Protein AF-A0A7S0TEU1-F1 (afdb_monomer_lite)

Radius of gyration: 22.59 Å; chains: 1; bounding box: 66×44×56 Å

Sequence (177 aa):
TRQSILALKWKLFMFIFNKSSPLDQCPTCQCVRVSFKRSEDCHLIQQPIKKRRKLYERSGVKLVNINDATQTMSIDKAITMPVNDVEKHLKALWRTEAFIMKRLFAVHPFQNGETIIQKTGSNDDDDQHMSSAYASHNDWRQFFIRIIAVPPNRYRPPNFLANRVTECAQNKSYKNI

Structure (mmCIF, N/CA/C/O backbone):
data_AF-A0A7S0TEU1-F1
#
_entry.id   AF-A0A7S0TEU1-F1
#
loop_
_atom_site.group_PDB
_atom_site.id
_atom_site.type_symbol
_atom_site.label_atom_id
_atom_site.label_alt_id
_atom_site.label_comp_id
_atom_site.label_asym_id
_atom_site.label_entity_id
_atom_site.label_seq_id
_atom_site.pdbx_PDB_ins_code
_atom_site.Cartn_x
_atom_site.Cartn_y
_atom_site.Cartn_z
_atom_site.occupancy
_atom_site.B_iso_or_equiv
_atom_site.auth_seq_id
_atom_site.auth_comp_id
_atom_site.auth_asym_id
_atom_site.auth_atom_id
_atom_site.pdbx_PDB_model_num
ATOM 1 N N . THR A 1 1 ? -11.806 30.478 -16.976 1.00 56.00 1 THR A N 1
ATOM 2 C CA . THR A 1 1 ? -10.560 30.008 -17.634 1.00 56.00 1 THR A CA 1
ATOM 3 C C . THR A 1 1 ? -10.084 28.724 -16.967 1.00 56.00 1 THR A C 1
ATOM 5 O O . THR A 1 1 ? -10.173 28.628 -15.754 1.00 56.00 1 THR A O 1
ATOM 8 N N . ARG A 1 2 ? -9.599 27.714 -17.710 1.00 56.12 2 ARG A N 1
ATOM 9 C CA . ARG A 1 2 ? -9.168 26.394 -17.168 1.00 56.12 2 ARG A CA 1
ATOM 10 C C . ARG A 1 2 ? -8.223 26.471 -15.948 1.00 56.12 2 ARG A C 1
ATOM 12 O O . ARG A 1 2 ? -8.267 25.592 -15.092 1.00 56.12 2 ARG A O 1
ATOM 19 N N . GLN A 1 3 ? -7.433 27.541 -15.835 1.00 60.44 3 GLN A N 1
ATOM 20 C CA . GLN A 1 3 ? -6.566 27.823 -14.684 1.00 60.44 3 GLN A CA 1
ATOM 21 C C . GLN A 1 3 ? -7.327 27.996 -13.353 1.00 60.44 3 GLN A C 1
ATOM 23 O O . GLN A 1 3 ? -6.833 27.548 -12.321 1.00 60.44 3 GLN A O 1
ATOM 28 N N . SER A 1 4 ? -8.544 28.559 -13.349 1.00 70.88 4 SER A N 1
ATOM 29 C CA . SER A 1 4 ? -9.328 28.729 -12.113 1.00 70.88 4 SER A CA 1
ATOM 30 C C . SER A 1 4 ? -9.856 27.399 -11.562 1.00 70.88 4 SER A C 1
ATOM 32 O O . SER A 1 4 ? -9.917 27.214 -10.348 1.00 70.88 4 SER A O 1
ATOM 34 N N . ILE A 1 5 ? -10.162 26.438 -12.442 1.00 70.44 5 ILE A N 1
ATOM 35 C CA . ILE A 1 5 ? -10.638 25.096 -12.070 1.00 70.44 5 ILE A CA 1
ATOM 36 C C . ILE A 1 5 ? -9.504 24.266 -11.459 1.00 70.44 5 ILE A C 1
ATOM 38 O O . ILE A 1 5 ? -9.710 23.608 -10.441 1.00 70.44 5 ILE A O 1
ATOM 42 N N . LEU A 1 6 ? -8.301 24.310 -12.040 1.00 70.88 6 LEU A N 1
ATOM 43 C CA . LEU A 1 6 ? -7.131 23.615 -11.491 1.00 70.88 6 LEU A CA 1
ATOM 44 C C . LEU A 1 6 ? -6.732 24.178 -10.123 1.00 70.88 6 LEU A C 1
ATOM 46 O O . LEU A 1 6 ? -6.494 23.410 -9.194 1.00 70.88 6 LEU A O 1
ATOM 50 N N . ALA A 1 7 ? -6.743 25.505 -9.967 1.00 77.38 7 ALA A N 1
ATOM 51 C CA . ALA A 1 7 ? -6.478 26.146 -8.683 1.00 77.38 7 ALA A CA 1
ATOM 52 C C . ALA A 1 7 ? -7.515 25.758 -7.611 1.00 77.38 7 ALA A C 1
ATOM 54 O O . ALA A 1 7 ? -7.148 25.519 -6.461 1.00 77.38 7 ALA A O 1
ATOM 55 N N . LEU A 1 8 ? -8.800 25.650 -7.973 1.00 75.31 8 LEU A N 1
ATOM 56 C CA . LEU A 1 8 ? -9.853 25.187 -7.063 1.00 75.31 8 LEU A CA 1
ATOM 57 C C . LEU A 1 8 ? -9.668 23.711 -6.677 1.00 75.31 8 LEU A C 1
ATOM 59 O O . LEU A 1 8 ? -9.743 23.379 -5.496 1.00 75.31 8 LEU A O 1
ATOM 63 N N . LYS A 1 9 ? -9.374 22.837 -7.652 1.00 72.81 9 LYS A N 1
ATOM 64 C CA . LYS A 1 9 ? -9.071 21.417 -7.407 1.00 72.81 9 LYS A CA 1
ATOM 65 C C . LYS A 1 9 ? -7.881 21.256 -6.466 1.00 72.81 9 LYS A C 1
ATOM 67 O O . LYS A 1 9 ? -7.961 20.481 -5.521 1.00 72.81 9 LYS A O 1
ATOM 72 N N . TRP A 1 10 ? -6.816 22.027 -6.679 1.00 79.00 10 TRP A N 1
ATOM 73 C CA . TRP A 1 10 ? -5.642 22.018 -5.811 1.00 79.00 10 TRP A CA 1
ATOM 74 C C . TRP A 1 10 ? -5.961 22.508 -4.397 1.00 79.00 10 TRP A C 1
ATOM 76 O O . TRP A 1 10 ? -5.550 21.889 -3.422 1.00 79.00 10 TRP A O 1
ATOM 86 N N . LYS A 1 11 ? -6.751 23.580 -4.253 1.00 81.38 11 LYS A N 1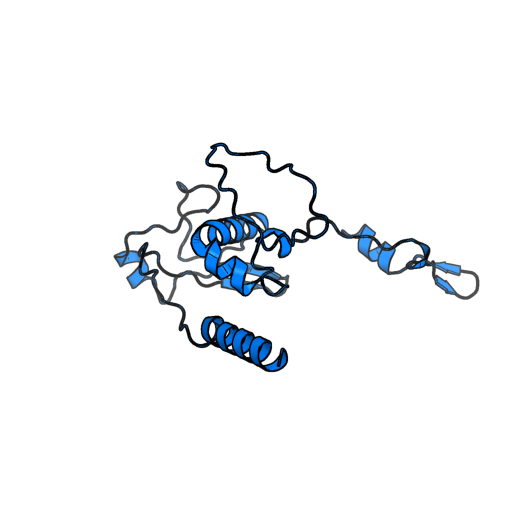
ATOM 87 C CA . LYS A 1 11 ? -7.203 24.057 -2.937 1.00 81.38 11 LYS A CA 1
ATOM 88 C C . LYS A 1 11 ? -8.057 23.019 -2.211 1.00 81.38 11 LYS A C 1
ATOM 90 O O . LYS A 1 11 ? -7.871 22.838 -1.013 1.00 81.38 11 LYS A O 1
ATOM 95 N N . LEU A 1 12 ? -8.956 22.330 -2.917 1.00 74.50 12 LEU A N 1
ATOM 96 C CA . LEU A 1 12 ? -9.766 21.249 -2.352 1.00 74.50 12 LEU A CA 1
ATOM 97 C C . LEU A 1 12 ? -8.899 20.049 -1.953 1.00 74.50 12 LEU A C 1
ATOM 99 O O . LEU A 1 12 ? -9.067 19.517 -0.863 1.00 74.50 12 LEU A O 1
ATOM 103 N N . PHE A 1 13 ? -7.937 19.669 -2.794 1.00 77.62 13 PHE A N 1
ATOM 104 C CA . PHE A 1 13 ? -6.954 18.635 -2.481 1.00 77.62 13 PHE A CA 1
ATOM 105 C C . PHE A 1 13 ? -6.177 18.995 -1.209 1.00 77.62 13 PHE A C 1
ATOM 107 O O . PHE A 1 13 ? -6.185 18.244 -0.242 1.00 77.62 13 PHE A O 1
ATOM 114 N N . MET A 1 14 ? -5.597 20.194 -1.147 1.00 81.56 14 MET A N 1
ATOM 115 C CA . MET A 1 14 ? -4.871 20.671 0.031 1.00 81.56 14 MET A CA 1
ATOM 116 C C . MET A 1 14 ? -5.777 20.799 1.260 1.00 81.56 14 MET A C 1
ATOM 118 O O . MET A 1 14 ? -5.326 20.564 2.374 1.00 81.56 14 MET A O 1
ATOM 122 N N . PHE A 1 15 ? -7.055 21.142 1.095 1.00 78.38 15 PHE A N 1
ATOM 123 C CA . PHE A 1 15 ? -8.023 21.136 2.190 1.00 78.38 15 PHE A CA 1
ATOM 124 C C . PHE A 1 15 ? -8.219 19.719 2.746 1.00 78.38 15 PHE A C 1
ATOM 126 O O . PHE A 1 15 ? -8.093 19.517 3.952 1.00 78.38 15 PHE A O 1
ATOM 133 N N . ILE A 1 16 ? -8.459 18.739 1.872 1.00 76.31 16 ILE A N 1
ATOM 134 C CA . ILE A 1 16 ? -8.657 17.336 2.251 1.00 76.31 16 ILE A CA 1
ATOM 135 C C . ILE A 1 16 ? -7.392 16.752 2.890 1.00 76.31 16 ILE A C 1
ATOM 137 O O . ILE A 1 16 ? -7.494 16.060 3.890 1.00 76.31 16 ILE A O 1
ATOM 141 N N . PHE A 1 17 ? -6.202 17.047 2.363 1.00 74.81 17 PHE A N 1
ATOM 142 C CA . PHE A 1 17 ? -4.961 16.432 2.843 1.00 74.81 17 PHE A CA 1
ATOM 143 C C . PHE A 1 17 ? -4.274 17.191 3.991 1.00 74.81 17 PHE A C 1
ATOM 145 O O . PHE A 1 17 ? -3.633 16.550 4.821 1.00 74.81 17 PHE A O 1
ATOM 152 N N . ASN A 1 18 ? -4.422 18.520 4.092 1.00 71.00 18 ASN A N 1
ATOM 153 C CA . ASN A 1 18 ? -3.730 19.320 5.117 1.00 71.00 18 ASN A CA 1
ATOM 154 C C . ASN A 1 18 ? -4.636 19.853 6.230 1.00 71.00 18 ASN A C 1
ATOM 156 O O . ASN A 1 18 ? -4.127 20.133 7.313 1.00 71.00 18 ASN A O 1
ATOM 160 N N . LYS A 1 19 ? -5.941 20.062 5.991 1.00 56.38 19 LYS A N 1
ATOM 161 C CA . LYS A 1 19 ? -6.833 20.659 7.007 1.00 56.38 19 LYS A CA 1
ATOM 162 C C . LYS A 1 19 ? -7.640 19.648 7.805 1.00 56.38 19 LYS A C 1
ATOM 164 O O . LYS A 1 19 ? -8.074 19.987 8.904 1.00 56.38 19 LYS A O 1
ATOM 169 N N . SER A 1 20 ? -7.827 18.421 7.324 1.00 57.78 20 SER A N 1
ATOM 170 C CA . SER A 1 20 ? -8.371 17.380 8.190 1.00 57.78 20 SER A CA 1
ATOM 171 C C . SER A 1 20 ? -7.263 16.917 9.128 1.00 57.78 20 SER A C 1
ATOM 173 O O . SER A 1 20 ? -6.445 16.081 8.747 1.00 57.78 20 SER A O 1
ATOM 175 N N . SER A 1 21 ? -7.220 17.452 10.352 1.00 62.88 21 SER A N 1
ATOM 176 C CA . SER A 1 21 ? -6.547 16.756 11.449 1.00 62.88 21 SER A CA 1
ATOM 177 C C . SER A 1 21 ? -7.129 15.347 11.479 1.00 62.88 21 SER A C 1
ATOM 179 O O . SER A 1 21 ? -8.332 15.193 11.704 1.00 62.88 21 SER A O 1
ATOM 181 N N . PRO A 1 22 ? -6.335 14.324 11.150 1.00 72.69 22 PRO A N 1
ATOM 182 C CA . PRO A 1 22 ? -6.909 13.022 10.904 1.00 72.69 22 PRO A CA 1
ATOM 183 C C . PRO A 1 22 ? -7.414 12.452 12.226 1.00 72.69 22 PRO A C 1
ATOM 185 O O . PRO A 1 22 ? -6.628 12.297 13.164 1.00 72.69 22 PRO A O 1
ATOM 188 N N . LEU A 1 23 ? -8.722 12.181 12.281 1.00 83.50 23 LEU A N 1
ATOM 189 C CA . LEU A 1 23 ? -9.429 11.772 13.492 1.00 83.50 23 LEU A CA 1
ATOM 190 C C . LEU A 1 23 ? -8.751 10.555 14.129 1.00 83.50 23 LEU A C 1
ATOM 192 O O . LEU A 1 23 ? -8.319 9.630 13.439 1.00 83.50 23 LEU A O 1
ATOM 196 N N . ASP A 1 24 ? -8.668 10.549 15.458 1.00 89.00 24 ASP A N 1
ATOM 197 C CA . ASP A 1 24 ? -8.110 9.414 16.196 1.00 89.00 24 ASP A CA 1
ATOM 198 C C . ASP A 1 24 ? -9.056 8.203 16.201 1.00 89.00 24 ASP A C 1
ATOM 200 O O . ASP A 1 24 ? -8.609 7.083 16.453 1.00 89.00 24 ASP A O 1
ATOM 204 N N . GLN A 1 25 ? -10.331 8.414 15.867 1.00 90.25 25 GLN A N 1
ATOM 205 C CA . GLN A 1 25 ? -11.365 7.393 15.756 1.00 90.25 25 GLN A CA 1
ATOM 206 C C . GLN A 1 25 ? -12.266 7.671 14.552 1.00 90.25 25 GLN A C 1
ATOM 208 O O . GLN A 1 25 ? -12.601 8.823 14.273 1.00 90.25 25 GLN A O 1
ATOM 213 N N . CYS A 1 26 ? -12.680 6.620 13.848 1.00 87.50 26 CYS A N 1
ATOM 214 C CA . CYS A 1 26 ? -13.694 6.739 12.808 1.00 87.50 26 CYS A CA 1
ATOM 215 C C . CYS A 1 26 ? -15.068 7.024 13.444 1.00 87.50 26 CYS A C 1
ATOM 217 O O . CYS A 1 26 ? -15.497 6.245 14.295 1.00 87.50 26 CYS A O 1
ATOM 219 N N . PRO A 1 27 ? -15.796 8.076 13.025 1.00 86.88 27 PRO A N 1
ATOM 220 C CA . PRO A 1 27 ? -17.110 8.391 13.588 1.00 86.88 27 PRO A CA 1
ATOM 221 C C . PRO A 1 27 ? -18.167 7.329 13.252 1.00 86.88 27 PRO A C 1
ATOM 223 O O . PRO A 1 27 ? -19.116 7.150 14.008 1.00 86.88 27 PRO A O 1
ATOM 226 N N . THR A 1 28 ? -17.994 6.607 12.142 1.00 87.94 28 THR A N 1
ATOM 227 C CA . THR A 1 28 ? -18.965 5.618 11.658 1.00 87.94 28 THR A CA 1
ATOM 228 C C . THR A 1 28 ? -18.768 4.253 12.308 1.00 87.94 28 THR A C 1
ATOM 230 O O . THR A 1 28 ? -19.704 3.709 12.879 1.00 87.94 28 THR A O 1
ATOM 233 N N . CYS A 1 29 ? -17.558 3.689 12.241 1.00 86.56 29 CYS A N 1
ATOM 234 C CA . CYS A 1 29 ? -17.291 2.333 12.735 1.00 86.56 29 CYS A CA 1
ATOM 235 C C . CYS A 1 29 ? -16.593 2.287 14.096 1.00 86.56 29 CYS A C 1
ATOM 237 O O . CYS A 1 29 ? -16.291 1.202 14.579 1.00 86.56 29 CYS A O 1
ATOM 239 N N . GLN A 1 30 ? -16.290 3.439 14.702 1.00 89.94 30 GLN A N 1
ATOM 240 C CA . GLN A 1 30 ? -15.597 3.542 15.991 1.00 89.94 30 GLN A CA 1
ATOM 241 C C . GLN A 1 30 ? -14.182 2.926 16.012 1.00 89.94 30 GLN A C 1
ATOM 243 O O . GLN A 1 30 ? -13.530 2.936 17.057 1.00 89.94 30 GLN A O 1
ATOM 248 N N . CYS A 1 31 ? -13.653 2.455 14.875 1.00 89.06 31 CYS A N 1
ATOM 249 C CA . CYS A 1 31 ? -12.285 1.958 14.773 1.00 89.06 31 CYS A CA 1
ATOM 250 C C . CYS A 1 31 ? -11.279 3.055 15.120 1.00 89.06 31 CYS A C 1
ATOM 252 O O . CYS A 1 31 ? -11.347 4.174 14.599 1.00 89.06 31 CYS A O 1
ATOM 254 N N . VAL A 1 32 ? -10.301 2.710 15.953 1.00 92.75 32 VAL A N 1
ATOM 255 C CA . VAL A 1 32 ? -9.201 3.613 16.289 1.00 92.75 32 VAL A CA 1
ATOM 256 C C . VAL A 1 32 ? -8.190 3.668 15.161 1.00 92.75 32 VAL A C 1
ATOM 258 O O . VAL A 1 32 ? -7.809 2.658 14.571 1.00 92.75 32 VAL A O 1
ATOM 261 N N . ARG A 1 33 ? -7.728 4.881 14.877 1.00 90.00 33 ARG A N 1
ATOM 262 C CA . ARG A 1 33 ? -6.785 5.136 13.805 1.00 90.00 33 ARG A CA 1
ATOM 263 C C . ARG A 1 33 ? -5.416 4.536 14.096 1.00 90.00 33 ARG A C 1
ATOM 265 O O . ARG A 1 33 ? -4.749 4.869 15.084 1.00 90.00 33 ARG A O 1
ATOM 272 N N . VAL A 1 34 ? -4.945 3.765 13.127 1.00 91.19 34 VAL A N 1
ATOM 273 C CA . VAL A 1 34 ? -3.583 3.246 13.078 1.00 91.19 34 VAL A CA 1
ATOM 274 C C . VAL A 1 34 ? -2.678 4.222 12.319 1.00 91.19 34 VAL A C 1
ATOM 276 O O . VAL A 1 34 ? -3.102 4.882 11.369 1.00 91.19 34 VAL A O 1
ATOM 279 N N . SER A 1 35 ? -1.437 4.364 12.782 1.00 91.81 35 SER A N 1
ATOM 280 C CA . SER A 1 35 ? -0.424 5.196 12.127 1.00 91.81 35 SER A CA 1
ATOM 281 C C . SER A 1 35 ? 0.496 4.325 11.281 1.00 91.81 35 SER A C 1
ATOM 283 O O . SER A 1 35 ? 0.857 3.227 11.698 1.00 91.81 35 SER A O 1
ATOM 285 N N . PHE A 1 36 ? 0.934 4.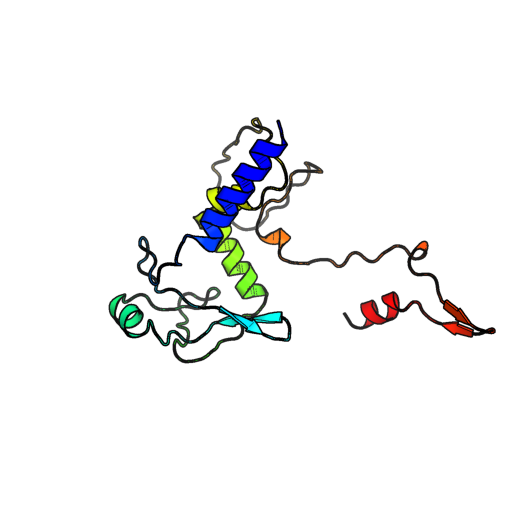843 10.138 1.00 92.44 36 PHE A N 1
ATOM 286 C CA . PHE A 1 36 ? 1.890 4.169 9.266 1.00 92.44 36 PHE A CA 1
ATOM 287 C C . PHE A 1 36 ? 3.139 5.027 9.084 1.00 92.44 36 PHE A C 1
ATOM 289 O O . PHE A 1 36 ? 3.064 6.257 9.088 1.00 92.44 36 PHE A O 1
ATOM 296 N N . LYS A 1 37 ? 4.290 4.378 8.919 1.00 94.31 37 LYS A N 1
ATOM 297 C CA . LYS A 1 37 ? 5.565 5.013 8.581 1.00 94.31 37 LYS A CA 1
ATOM 298 C C . LYS A 1 37 ? 6.171 4.296 7.379 1.00 94.31 37 LYS A C 1
ATOM 300 O O . LYS A 1 37 ? 6.151 3.073 7.323 1.00 94.31 37 LYS A O 1
ATOM 305 N N . ARG A 1 38 ? 6.736 5.052 6.442 1.00 94.25 38 ARG A N 1
ATOM 306 C CA . ARG A 1 38 ? 7.560 4.496 5.366 1.00 94.25 38 ARG A CA 1
ATOM 307 C C . ARG A 1 38 ? 8.967 4.191 5.899 1.00 94.25 38 ARG A C 1
ATOM 309 O O . ARG A 1 38 ? 9.553 5.041 6.572 1.00 94.25 38 ARG A O 1
ATOM 316 N N . SER A 1 39 ? 9.476 2.990 5.637 1.00 93.38 39 SER A N 1
ATOM 317 C CA . SER A 1 39 ? 10.872 2.623 5.902 1.00 93.38 39 SER A CA 1
ATOM 318 C C . SER A 1 39 ? 11.810 3.209 4.843 1.00 93.38 39 SER A C 1
ATOM 320 O O . SER A 1 39 ? 11.361 3.691 3.801 1.00 93.38 39 SER A O 1
ATOM 322 N N . GLU A 1 40 ? 13.116 3.153 5.100 1.00 91.00 40 GLU A N 1
ATOM 323 C CA . GLU A 1 40 ? 14.143 3.562 4.130 1.00 91.00 40 GLU A CA 1
ATOM 324 C C . GLU A 1 40 ? 14.052 2.716 2.848 1.00 91.00 40 GLU A C 1
ATOM 326 O O . GLU A 1 40 ? 13.971 3.268 1.752 1.00 91.00 40 GLU A O 1
ATOM 331 N N . ASP A 1 41 ? 13.855 1.403 2.996 1.00 87.81 41 ASP A N 1
ATOM 332 C CA . ASP A 1 41 ? 13.662 0.449 1.890 1.00 87.81 41 ASP A CA 1
ATOM 333 C C . ASP A 1 41 ? 12.249 0.464 1.274 1.00 87.81 41 ASP A C 1
ATOM 335 O O . ASP A 1 41 ? 11.806 -0.498 0.654 1.00 87.81 41 ASP A O 1
ATOM 339 N N . CYS A 1 42 ? 11.501 1.556 1.444 1.00 86.38 42 CYS A N 1
ATOM 340 C CA . CYS A 1 42 ? 10.170 1.756 0.857 1.00 86.38 42 CYS A CA 1
ATOM 341 C C . CYS A 1 42 ? 9.062 0.794 1.328 1.00 86.38 42 CYS A C 1
ATOM 343 O O . CYS A 1 42 ? 7.982 0.784 0.736 1.00 86.38 42 CYS A O 1
ATOM 345 N N . HIS A 1 43 ? 9.254 0.055 2.422 1.00 90.75 43 HIS A N 1
ATOM 346 C CA . HIS A 1 43 ? 8.182 -0.717 3.046 1.00 90.75 43 HIS A CA 1
ATOM 347 C C . HIS A 1 43 ? 7.242 0.185 3.850 1.00 90.75 43 HIS A C 1
ATOM 349 O O . HIS A 1 43 ? 7.654 1.182 4.453 1.00 90.75 43 HIS A O 1
ATOM 355 N N . LEU A 1 44 ? 5.961 -0.183 3.901 1.00 94.94 44 LEU A N 1
ATOM 356 C CA . LEU A 1 44 ? 4.996 0.457 4.786 1.00 94.94 44 LEU A CA 1
ATOM 357 C C . LEU A 1 44 ? 4.989 -0.277 6.128 1.00 94.94 44 LEU A C 1
ATOM 359 O O . LEU A 1 44 ? 4.774 -1.483 6.183 1.00 94.94 44 LEU A O 1
ATOM 363 N N . ILE A 1 45 ? 5.225 0.445 7.217 1.00 95.19 45 ILE A N 1
ATOM 364 C CA . ILE A 1 45 ? 5.251 -0.105 8.572 1.00 95.19 45 ILE A CA 1
ATOM 365 C C . ILE A 1 45 ? 4.052 0.434 9.336 1.00 95.19 45 ILE A C 1
ATOM 367 O O . ILE A 1 45 ? 3.940 1.638 9.578 1.00 95.19 45 ILE A O 1
ATOM 371 N N . GLN A 1 46 ? 3.187 -0.472 9.770 1.00 94.50 46 GLN A N 1
ATOM 372 C CA . GLN A 1 46 ? 2.152 -0.190 10.744 1.00 94.50 46 GLN A CA 1
ATOM 373 C C . GLN A 1 46 ? 2.790 0.054 12.113 1.00 94.50 46 GLN A C 1
ATOM 375 O O . GLN A 1 46 ? 3.530 -0.783 12.629 1.00 94.50 46 GLN A O 1
ATOM 380 N N . GLN A 1 47 ? 2.512 1.207 12.713 1.00 94.81 47 GLN A N 1
ATOM 381 C CA . GLN A 1 47 ? 3.049 1.573 14.017 1.00 94.81 47 GLN A CA 1
ATOM 382 C C . GLN A 1 47 ? 2.156 1.071 15.161 1.00 94.81 47 GLN A C 1
ATOM 384 O O . GLN A 1 47 ? 0.934 1.008 15.002 1.00 94.81 47 GLN A O 1
ATOM 389 N N . PRO A 1 48 ? 2.736 0.817 16.348 1.00 94.38 48 PRO A N 1
ATOM 390 C CA . PRO A 1 48 ? 1.961 0.504 17.541 1.00 94.38 48 PRO A CA 1
ATOM 391 C C . PRO A 1 48 ? 0.970 1.616 17.912 1.00 94.38 48 PRO A C 1
ATOM 393 O O . PRO A 1 48 ? 1.276 2.810 17.788 1.00 94.38 48 PRO A O 1
ATOM 396 N N . ILE A 1 49 ? -0.180 1.240 18.472 1.00 92.06 49 ILE A N 1
ATOM 397 C CA . ILE A 1 49 ? -1.234 2.152 18.942 1.00 92.06 49 ILE A CA 1
ATOM 398 C C . ILE A 1 49 ? -0.836 2.736 20.313 1.00 92.06 49 ILE A C 1
ATOM 400 O O . ILE A 1 49 ? -1.479 2.501 21.327 1.00 92.06 49 ILE A O 1
ATOM 404 N N . LYS A 1 50 ? 0.261 3.507 20.371 1.00 90.44 50 LYS A N 1
ATOM 405 C CA . LYS A 1 50 ? 0.804 4.063 21.629 1.00 90.44 50 LYS A CA 1
ATOM 406 C C . LYS A 1 50 ? -0.141 5.096 22.254 1.00 90.44 50 LYS A C 1
ATOM 408 O O . LYS A 1 50 ? -0.841 4.825 23.223 1.00 90.44 50 LYS A O 1
ATOM 413 N N . LYS A 1 51 ? -0.199 6.298 21.668 1.00 89.12 51 LYS A N 1
ATOM 414 C CA . LYS A 1 51 ? -0.947 7.446 22.222 1.00 89.12 51 LYS A CA 1
ATOM 415 C C . LYS A 1 51 ? -2.461 7.210 22.288 1.00 89.12 51 LYS A C 1
ATOM 417 O O . LYS A 1 51 ? -3.136 7.823 23.104 1.00 89.12 51 LYS A O 1
ATOM 422 N N . ARG A 1 52 ? -2.983 6.310 21.449 1.00 92.06 52 ARG A N 1
ATOM 423 C CA . ARG A 1 52 ? -4.416 6.006 21.325 1.00 92.06 52 ARG A CA 1
ATOM 424 C C . ARG A 1 52 ? -4.833 4.724 22.050 1.00 92.06 52 ARG A C 1
ATOM 426 O O . ARG A 1 52 ? -5.966 4.292 21.880 1.00 92.06 52 ARG A O 1
ATOM 433 N N . ARG A 1 53 ? -3.960 4.116 22.864 1.00 92.62 53 ARG A N 1
ATOM 434 C CA . ARG A 1 53 ? -4.244 2.838 23.540 1.00 92.62 53 ARG A CA 1
ATOM 435 C C . ARG A 1 53 ? -5.533 2.871 24.363 1.00 92.62 53 ARG A C 1
ATOM 437 O O . ARG A 1 53 ? -6.407 2.039 24.159 1.00 92.62 53 ARG A O 1
ATOM 444 N N . LYS A 1 54 ? -5.693 3.896 25.208 1.00 92.94 54 LYS A N 1
ATOM 445 C CA . LYS A 1 54 ? -6.904 4.082 26.030 1.00 92.94 54 LYS A CA 1
ATOM 446 C C . LYS A 1 54 ? -8.174 4.208 25.185 1.00 92.94 54 LYS A C 1
ATOM 448 O O . LYS A 1 54 ? -9.237 3.765 25.598 1.00 92.94 54 LYS A O 1
ATOM 453 N N . LEU A 1 55 ? -8.073 4.839 24.015 1.00 92.81 55 LEU A N 1
ATOM 454 C CA . LEU A 1 55 ? -9.192 4.988 23.088 1.00 92.81 55 LEU A CA 1
ATOM 455 C C . LEU A 1 55 ? -9.531 3.649 22.419 1.00 92.81 55 LEU A C 1
ATOM 457 O O . LEU A 1 55 ? -10.701 3.306 22.306 1.00 92.81 55 LEU A O 1
ATOM 461 N N . TYR A 1 56 ? -8.514 2.871 22.039 1.00 93.56 56 TYR A N 1
ATOM 462 C CA . TYR A 1 56 ? -8.683 1.538 21.456 1.00 93.56 56 TYR A CA 1
ATOM 463 C C . TYR A 1 56 ? -9.380 0.588 22.430 1.00 93.56 56 TYR A C 1
ATOM 465 O O . TYR A 1 56 ? -10.396 -0.005 22.076 1.00 93.56 56 TYR A O 1
ATOM 473 N N . GLU A 1 57 ? -8.905 0.532 23.676 1.00 92.62 57 GLU A N 1
ATOM 474 C CA . GLU A 1 57 ? -9.497 -0.284 24.743 1.00 92.62 57 GLU A CA 1
ATOM 475 C C . GLU A 1 57 ? -10.969 0.086 25.003 1.00 92.62 57 GLU A C 1
ATOM 477 O O . GLU A 1 57 ? -11.792 -0.798 25.221 1.00 92.62 57 GLU A O 1
ATOM 482 N N . ARG A 1 58 ? -11.330 1.375 24.903 1.00 93.50 58 ARG A N 1
ATOM 483 C CA . ARG A 1 58 ? -12.721 1.848 25.036 1.00 93.50 58 ARG A CA 1
ATOM 484 C C . ARG A 1 58 ? -13.599 1.540 23.828 1.00 93.50 58 ARG A C 1
ATOM 486 O O . ARG A 1 58 ? -14.796 1.352 24.001 1.00 93.50 58 ARG A O 1
ATOM 493 N N . SER A 1 59 ? -13.033 1.529 22.621 1.00 92.94 59 SER A N 1
ATOM 494 C CA . SER A 1 59 ? -13.807 1.307 21.393 1.00 92.94 59 SER A CA 1
ATOM 495 C C . SER A 1 59 ? -14.401 -0.100 21.313 1.00 92.94 59 SER A C 1
ATOM 497 O O . SER A 1 59 ? -15.416 -0.295 20.655 1.00 92.94 59 SER A O 1
ATOM 499 N N . GLY A 1 60 ? -13.751 -1.087 21.942 1.00 89.69 60 GLY A N 1
ATOM 500 C CA . GLY A 1 60 ? -14.124 -2.500 21.841 1.00 89.69 60 GLY A CA 1
ATOM 501 C C . GLY A 1 60 ? -13.887 -3.124 20.459 1.00 89.69 60 GLY A C 1
ATOM 502 O O . GLY A 1 60 ? -14.097 -4.324 20.292 1.00 89.69 60 GLY A O 1
ATOM 503 N N . VAL A 1 61 ? -13.421 -2.349 19.471 1.00 90.88 61 VAL A N 1
ATOM 504 C CA . VAL A 1 61 ? -13.188 -2.827 18.106 1.00 90.88 61 VAL A CA 1
ATOM 505 C C . VAL A 1 61 ? -11.772 -3.375 17.982 1.00 90.88 61 VAL A C 1
ATOM 507 O O . VAL A 1 61 ? -10.790 -2.655 18.166 1.00 90.88 61 VAL A O 1
ATOM 510 N N . LYS A 1 62 ? -11.663 -4.664 17.654 1.00 91.56 62 LYS A N 1
ATOM 511 C CA . LYS A 1 62 ? -10.372 -5.344 17.518 1.00 91.56 62 LYS A CA 1
ATOM 512 C C . LYS A 1 62 ? -9.669 -4.951 16.220 1.00 91.56 62 LYS A C 1
ATOM 514 O O . LYS A 1 62 ? -10.292 -4.868 15.165 1.00 91.56 62 LYS A O 1
ATOM 519 N N . LEU A 1 63 ? -8.352 -4.780 16.293 1.00 90.62 63 LEU A N 1
ATOM 520 C CA . LEU A 1 63 ? -7.499 -4.693 15.114 1.00 90.62 63 LEU A CA 1
ATOM 521 C C . LEU A 1 63 ? -7.276 -6.100 14.551 1.00 90.62 63 LEU A C 1
ATOM 523 O O . LEU A 1 63 ? -6.726 -6.955 15.243 1.00 90.62 63 LEU A O 1
ATOM 527 N N . VAL A 1 64 ? -7.691 -6.333 13.311 1.00 91.62 64 VAL A N 1
ATOM 528 C CA . VAL A 1 64 ? -7.641 -7.649 12.658 1.00 91.62 64 VAL A CA 1
ATOM 529 C C . VAL A 1 64 ? -6.822 -7.607 11.375 1.00 91.62 64 VAL A C 1
ATOM 531 O O . VAL A 1 64 ? -6.612 -6.537 10.802 1.00 91.62 64 VAL A O 1
ATOM 534 N N . ASN A 1 65 ? -6.355 -8.772 10.935 1.00 89.50 65 ASN A N 1
ATOM 535 C CA . ASN A 1 65 ? -5.656 -8.916 9.666 1.00 89.50 65 ASN A CA 1
ATOM 536 C C . ASN A 1 65 ? -6.643 -8.720 8.503 1.00 89.50 65 ASN A C 1
ATOM 538 O O . ASN A 1 65 ? -7.742 -9.269 8.508 1.00 89.50 65 ASN A O 1
ATOM 542 N N . ILE A 1 66 ? -6.255 -7.963 7.474 1.00 89.00 66 ILE A N 1
ATOM 543 C CA . ILE A 1 66 ? -7.103 -7.747 6.293 1.00 89.00 66 ILE A CA 1
ATOM 544 C C . ILE A 1 66 ? -7.356 -9.028 5.485 1.00 89.00 66 ILE A C 1
ATOM 546 O O . ILE A 1 66 ? -8.351 -9.128 4.770 1.00 89.00 66 ILE A O 1
ATOM 550 N N . ASN A 1 67 ? -6.459 -10.007 5.590 1.00 87.06 67 ASN A N 1
ATOM 551 C CA . ASN A 1 67 ? -6.594 -11.305 4.935 1.00 87.06 67 ASN A CA 1
ATOM 552 C C . ASN A 1 67 ? -7.464 -12.280 5.727 1.00 87.06 67 ASN A C 1
ATOM 554 O O . ASN A 1 67 ? -8.005 -13.211 5.140 1.00 87.06 67 ASN A O 1
ATOM 558 N N . ASP A 1 68 ? -7.571 -12.073 7.037 1.00 89.62 68 ASP A N 1
ATOM 559 C CA . ASP A 1 68 ? -8.274 -12.957 7.955 1.00 89.62 68 ASP A CA 1
ATOM 560 C C . ASP A 1 68 ? -8.829 -12.143 9.129 1.00 89.62 68 ASP A C 1
ATOM 5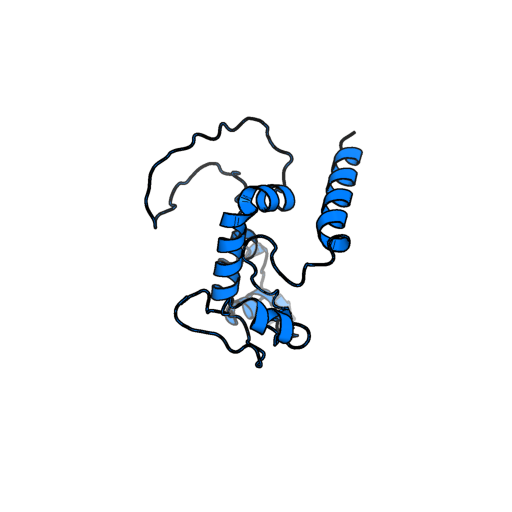62 O O . ASP A 1 68 ? -8.120 -11.797 10.078 1.00 89.62 68 ASP A O 1
ATOM 566 N N . ALA A 1 69 ? -10.131 -11.865 9.072 1.00 87.31 69 ALA A N 1
ATOM 567 C CA . ALA A 1 69 ? -10.827 -11.094 10.096 1.00 87.31 69 ALA A CA 1
ATOM 568 C C . ALA A 1 69 ? -10.913 -11.819 11.453 1.00 87.31 69 ALA A C 1
ATOM 570 O O . ALA A 1 69 ? -11.252 -11.192 12.456 1.00 87.31 69 ALA A O 1
ATOM 571 N N . THR A 1 70 ? -10.616 -13.122 11.508 1.00 92.06 70 THR A N 1
ATOM 572 C CA . THR A 1 70 ? -10.564 -13.877 12.768 1.00 92.06 70 THR A CA 1
ATOM 573 C C . THR A 1 70 ? -9.235 -13.672 13.498 1.00 92.06 70 THR A C 1
ATOM 575 O O . THR A 1 70 ? -9.176 -13.727 14.731 1.00 92.06 70 THR A O 1
ATOM 578 N N . GLN A 1 71 ? -8.171 -13.346 12.757 1.00 91.75 71 GLN A N 1
ATOM 579 C CA . GLN A 1 71 ? -6.844 -13.123 13.305 1.00 91.75 71 GLN A CA 1
ATOM 580 C C . GLN A 1 71 ? -6.714 -11.701 13.862 1.00 91.75 71 GLN A C 1
ATOM 582 O O . GLN A 1 71 ? -6.662 -10.713 13.129 1.00 91.75 71 GLN A O 1
ATOM 587 N N . THR A 1 72 ? -6.584 -11.594 15.184 1.00 90.75 72 THR A N 1
ATOM 588 C CA . THR A 1 72 ? -6.297 -10.315 15.851 1.00 90.75 72 THR A CA 1
ATOM 589 C C . THR A 1 72 ? -4.815 -9.960 15.718 1.00 90.75 72 THR A C 1
ATOM 591 O O . THR A 1 72 ? -3.939 -10.786 15.974 1.00 90.75 72 THR A O 1
ATOM 594 N N . MET A 1 73 ? -4.523 -8.716 15.343 1.00 90.75 73 MET A N 1
ATOM 595 C CA . MET A 1 73 ? -3.160 -8.204 15.215 1.00 90.75 73 MET A CA 1
ATOM 596 C C . MET A 1 73 ? -2.666 -7.588 16.524 1.00 90.75 73 MET A C 1
ATOM 598 O O . MET A 1 73 ? -3.436 -7.069 17.333 1.00 90.75 73 MET A O 1
ATOM 602 N N . SER A 1 74 ? -1.346 -7.598 16.719 1.00 90.12 74 SER A N 1
ATOM 603 C CA . SER A 1 74 ? -0.736 -6.929 17.868 1.00 90.12 74 SER A CA 1
ATOM 604 C C . SER A 1 74 ? -0.851 -5.410 17.743 1.00 90.12 74 SER A C 1
ATOM 606 O O . SER A 1 74 ? -0.492 -4.834 16.717 1.00 90.12 74 SER A O 1
ATOM 608 N N . ILE A 1 75 ? -1.288 -4.760 18.822 1.00 92.62 75 ILE A N 1
ATOM 609 C CA . ILE A 1 75 ? -1.341 -3.294 18.929 1.00 92.62 75 ILE A CA 1
ATOM 610 C C . ILE A 1 75 ? -0.039 -2.676 19.458 1.00 92.62 75 ILE A C 1
ATOM 612 O O . ILE A 1 75 ? 0.155 -1.468 19.334 1.00 92.62 75 ILE A O 1
ATOM 616 N N . ASP A 1 76 ? 0.843 -3.487 20.048 1.00 93.44 76 ASP A N 1
ATOM 617 C CA . ASP A 1 76 ? 2.059 -3.028 20.733 1.00 93.44 76 ASP A CA 1
ATOM 618 C C . ASP A 1 76 ? 3.314 -3.131 19.856 1.00 93.44 76 ASP A C 1
ATOM 620 O O . ASP A 1 76 ? 4.317 -2.461 20.115 1.00 93.44 76 ASP A O 1
ATOM 624 N N . LYS A 1 77 ? 3.264 -3.948 18.800 1.00 93.88 77 LYS A N 1
ATOM 625 C CA . LYS A 1 77 ? 4.394 -4.189 17.900 1.00 93.88 77 LYS A CA 1
ATOM 626 C C . LYS A 1 77 ? 4.223 -3.441 16.587 1.00 93.88 77 LYS A C 1
ATOM 628 O O . LYS A 1 77 ? 3.116 -3.272 16.085 1.00 93.88 77 LYS A O 1
ATOM 633 N N . ALA A 1 78 ? 5.347 -2.981 16.043 1.00 94.31 78 ALA A N 1
ATOM 634 C CA . ALA A 1 78 ? 5.379 -2.497 14.675 1.00 94.31 78 ALA A CA 1
ATOM 635 C C . ALA A 1 78 ? 5.305 -3.699 13.731 1.00 94.31 78 ALA A C 1
ATOM 637 O O . ALA A 1 78 ? 5.941 -4.721 13.991 1.00 94.31 78 ALA A O 1
ATOM 638 N N . ILE A 1 79 ? 4.525 -3.577 12.662 1.00 93.44 79 ILE A N 1
ATOM 639 C CA . ILE A 1 79 ? 4.297 -4.662 11.707 1.00 93.44 79 ILE A CA 1
ATOM 640 C C . ILE A 1 79 ? 4.600 -4.127 10.315 1.00 93.44 79 ILE A C 1
ATOM 642 O O . ILE A 1 79 ? 4.003 -3.143 9.878 1.00 93.44 79 ILE A O 1
ATOM 646 N N . THR A 1 80 ? 5.545 -4.756 9.625 1.00 94.50 80 THR A N 1
ATOM 647 C CA . THR A 1 80 ? 5.803 -4.465 8.214 1.00 94.50 80 THR A CA 1
ATOM 648 C C . THR A 1 80 ? 4.650 -5.012 7.388 1.00 94.50 80 THR A C 1
ATOM 650 O O . THR A 1 80 ? 4.319 -6.187 7.508 1.00 94.50 80 THR A O 1
ATOM 653 N N . MET A 1 81 ? 4.039 -4.164 6.566 1.00 93.06 81 MET A N 1
ATOM 654 C CA . MET A 1 81 ? 2.942 -4.551 5.690 1.00 93.06 81 MET A CA 1
ATOM 655 C C . MET A 1 81 ? 3.488 -5.067 4.356 1.00 93.06 81 MET A C 1
ATOM 657 O O . MET A 1 81 ? 4.154 -4.309 3.640 1.00 93.06 81 MET A O 1
ATOM 661 N N . PRO A 1 82 ? 3.194 -6.324 3.988 1.00 92.06 82 PRO A N 1
ATOM 662 C CA . PRO A 1 82 ? 3.420 -6.824 2.640 1.00 92.06 82 PRO A CA 1
ATOM 663 C C . PRO A 1 82 ? 2.658 -5.993 1.603 1.00 92.06 82 PRO A C 1
ATOM 665 O O . PRO A 1 82 ? 1.564 -5.495 1.871 1.00 92.06 82 PRO A O 1
ATOM 668 N N . VAL A 1 83 ? 3.199 -5.895 0.385 1.00 92.00 83 VAL A N 1
ATOM 669 C CA . VAL A 1 83 ? 2.573 -5.135 -0.716 1.00 92.00 83 VAL A CA 1
ATOM 670 C C . VAL A 1 83 ? 1.146 -5.621 -0.996 1.00 92.00 83 VAL A C 1
ATOM 672 O O . VAL A 1 83 ? 0.251 -4.799 -1.171 1.00 92.00 83 VAL A O 1
ATOM 675 N N . ASN A 1 84 ? 0.909 -6.936 -0.939 1.00 91.81 84 ASN A N 1
ATOM 676 C CA . ASN A 1 84 ? -0.417 -7.533 -1.136 1.00 91.81 84 ASN A CA 1
ATOM 677 C C . ASN A 1 84 ? -1.448 -7.061 -0.094 1.00 91.81 84 ASN A C 1
ATOM 679 O O . ASN A 1 84 ? -2.622 -6.885 -0.420 1.00 91.81 84 ASN A O 1
ATOM 683 N N . ASP A 1 85 ? -1.023 -6.824 1.148 1.00 92.69 85 ASP A N 1
ATOM 684 C CA . ASP A 1 85 ? -1.912 -6.343 2.210 1.00 92.69 85 ASP A CA 1
ATOM 685 C C . ASP A 1 85 ? -2.253 -4.870 1.977 1.00 92.69 85 ASP A C 1
ATOM 687 O O . ASP A 1 85 ? -3.416 -4.473 2.066 1.00 92.69 85 ASP A O 1
ATOM 691 N N . VAL A 1 86 ? -1.253 -4.065 1.598 1.00 93.12 86 VAL A N 1
ATOM 692 C CA . VAL A 1 86 ? -1.453 -2.661 1.201 1.00 93.12 86 VAL A CA 1
ATOM 693 C C . VAL A 1 86 ? -2.422 -2.566 0.019 1.00 93.12 86 VAL A C 1
ATOM 695 O O . VAL A 1 86 ? -3.317 -1.719 0.020 1.00 93.12 86 VAL A O 1
ATOM 698 N N . GLU A 1 87 ? -2.295 -3.464 -0.958 1.00 94.12 87 GLU A N 1
ATOM 699 C CA . GLU A 1 87 ? -3.202 -3.566 -2.101 1.00 94.12 87 GLU A CA 1
ATOM 700 C C . GLU A 1 87 ? -4.642 -3.834 -1.667 1.00 94.12 87 GLU A C 1
ATOM 702 O O . GLU A 1 87 ? -5.559 -3.122 -2.085 1.00 94.12 87 GLU A O 1
ATOM 707 N N . LYS A 1 88 ? -4.857 -4.795 -0.765 1.00 93.88 88 LYS A N 1
ATOM 708 C CA . LYS A 1 88 ? -6.190 -5.085 -0.224 1.00 93.88 88 LYS A CA 1
ATOM 709 C C . LYS A 1 88 ? -6.766 -3.905 0.555 1.00 93.88 88 LYS A C 1
ATOM 711 O O . LYS A 1 88 ? -7.955 -3.617 0.410 1.00 93.88 88 LYS A O 1
ATOM 716 N N . HIS A 1 89 ? -5.944 -3.179 1.316 1.00 92.25 89 HIS A N 1
ATOM 717 C CA . HIS A 1 89 ? -6.384 -1.978 2.029 1.00 92.25 89 HIS A CA 1
ATOM 718 C C . HIS A 1 89 ? -6.824 -0.878 1.060 1.00 92.25 89 HIS A C 1
ATOM 720 O O . HIS A 1 89 ? -7.893 -0.295 1.244 1.00 92.25 89 HIS A O 1
ATOM 726 N N . LEU A 1 90 ? -6.047 -0.620 0.003 1.00 92.62 90 LEU A N 1
ATOM 727 C CA . LEU A 1 90 ? -6.421 0.358 -1.021 1.00 92.62 90 LEU A CA 1
ATOM 728 C C . LEU A 1 90 ? -7.659 -0.078 -1.809 1.00 92.62 90 LEU A C 1
ATOM 730 O O . LEU A 1 90 ? -8.523 0.755 -2.081 1.00 92.62 90 LEU A O 1
ATOM 734 N N . LYS A 1 91 ? -7.802 -1.374 -2.109 1.00 93.31 91 LYS A N 1
ATOM 735 C CA . LYS A 1 91 ? -9.012 -1.938 -2.722 1.00 93.31 91 LYS A CA 1
ATOM 736 C C . LYS A 1 91 ? -10.243 -1.720 -1.842 1.00 93.31 91 LYS A C 1
ATOM 738 O O . LYS A 1 91 ? -11.277 -1.293 -2.351 1.00 93.31 91 LYS A O 1
ATOM 743 N N . ALA A 1 92 ? -10.141 -1.978 -0.537 1.00 90.25 92 ALA A N 1
ATOM 744 C CA . ALA A 1 92 ? -11.224 -1.740 0.416 1.00 90.25 92 ALA A CA 1
ATOM 745 C C . ALA A 1 92 ? -11.584 -0.249 0.499 1.00 90.25 92 ALA A C 1
ATOM 747 O O . ALA A 1 92 ? -12.757 0.096 0.376 1.00 90.25 92 ALA A O 1
ATOM 748 N N . LEU A 1 93 ? -10.584 0.634 0.592 1.00 89.12 93 LEU A N 1
ATOM 749 C CA . LEU A 1 93 ? -10.789 2.084 0.593 1.00 89.12 93 LEU A CA 1
ATOM 750 C C . LEU A 1 93 ? -11.495 2.566 -0.682 1.00 89.12 93 LEU A C 1
ATOM 752 O O . LEU A 1 93 ? -12.395 3.396 -0.617 1.00 89.12 93 LEU A O 1
ATOM 756 N N . TRP A 1 94 ? -11.127 2.031 -1.848 1.00 90.19 94 TRP A N 1
ATOM 757 C CA . TRP A 1 94 ? -11.778 2.384 -3.111 1.00 90.19 94 TRP A CA 1
ATOM 758 C C . TRP A 1 94 ? -13.212 1.871 -3.219 1.00 90.19 94 TRP A C 1
ATOM 760 O O . TRP A 1 94 ? -13.988 2.426 -3.991 1.00 90.19 94 TRP A O 1
ATOM 770 N N . ARG A 1 95 ? -13.564 0.811 -2.482 1.00 88.69 95 ARG A N 1
ATOM 771 C CA . ARG A 1 95 ? -14.940 0.307 -2.385 1.00 88.69 95 ARG A CA 1
ATOM 772 C C . ARG A 1 95 ? -15.779 1.184 -1.459 1.00 88.69 95 ARG A C 1
ATOM 774 O O . ARG A 1 95 ? -16.893 1.534 -1.829 1.00 88.69 95 ARG A O 1
ATOM 781 N N . THR A 1 96 ? -15.248 1.564 -0.296 1.00 87.81 96 THR A N 1
ATOM 782 C CA . THR A 1 96 ? -15.985 2.354 0.704 1.00 87.81 96 THR A CA 1
ATOM 783 C C . THR A 1 96 ? -16.084 3.829 0.324 1.00 87.81 96 THR A C 1
ATOM 785 O O . THR A 1 96 ? -17.158 4.411 0.383 1.00 87.81 96 THR A O 1
ATOM 788 N N . GLU A 1 97 ? -14.984 4.422 -0.137 1.00 86.25 97 GLU A N 1
ATOM 789 C CA . GLU A 1 97 ? -14.868 5.853 -0.441 1.00 86.25 97 GLU A CA 1
ATOM 790 C C . GLU A 1 97 ? -14.805 6.116 -1.952 1.00 86.25 97 GLU A C 1
ATOM 792 O O . GLU A 1 97 ? -14.216 7.100 -2.408 1.00 86.25 97 GLU A O 1
ATOM 797 N N . ALA A 1 98 ? -15.414 5.235 -2.758 1.00 84.19 98 ALA A N 1
ATOM 798 C CA . ALA A 1 98 ? -15.328 5.238 -4.221 1.00 84.19 98 ALA A CA 1
ATOM 799 C C . ALA A 1 98 ? -15.575 6.623 -4.835 1.00 84.19 98 ALA A C 1
ATOM 801 O O . ALA A 1 98 ? -14.876 7.038 -5.760 1.00 84.19 98 ALA A O 1
ATOM 802 N N . PHE A 1 99 ? -16.567 7.346 -4.309 1.00 82.38 99 PHE A N 1
ATOM 803 C CA . PHE A 1 99 ? -16.923 8.681 -4.773 1.00 82.38 99 PHE A CA 1
ATOM 804 C C . PHE A 1 99 ? -15.779 9.679 -4.584 1.00 82.38 99 PHE A C 1
ATOM 806 O O . PHE A 1 99 ? -15.415 10.372 -5.530 1.00 82.38 99 PHE A O 1
ATOM 813 N N . ILE A 1 100 ? -15.184 9.747 -3.392 1.00 80.69 100 ILE A N 1
ATOM 814 C CA . ILE A 1 100 ? -14.089 10.679 -3.104 1.00 80.69 100 ILE A CA 1
ATOM 815 C C . ILE A 1 100 ? -12.824 10.242 -3.850 1.00 80.69 100 ILE A C 1
ATOM 817 O O . ILE A 1 100 ? -12.195 11.063 -4.517 1.00 80.69 100 ILE A O 1
ATOM 821 N N . MET A 1 101 ? -12.491 8.949 -3.815 1.00 83.88 101 MET A N 1
ATOM 822 C CA . MET A 1 101 ? -11.273 8.410 -4.428 1.00 83.88 101 MET A CA 1
ATOM 823 C C . MET A 1 101 ? -11.244 8.624 -5.944 1.00 83.88 101 MET A C 1
ATOM 825 O O . MET A 1 101 ? -10.266 9.156 -6.471 1.00 83.88 101 MET A O 1
ATOM 829 N N . LYS A 1 102 ? -12.344 8.327 -6.651 1.00 79.06 102 LYS A N 1
ATOM 830 C CA . LYS A 1 102 ? -12.448 8.597 -8.095 1.00 79.06 102 LYS A CA 1
ATOM 831 C C . LYS A 1 102 ? -12.313 10.085 -8.410 1.00 79.06 102 LYS A C 1
ATOM 833 O O . LYS A 1 102 ? -11.760 10.434 -9.440 1.00 79.06 102 LYS A O 1
ATOM 838 N N . ARG A 1 103 ? -12.797 10.976 -7.541 1.00 76.25 103 ARG A N 1
ATOM 839 C CA . ARG A 1 103 ? -12.707 12.431 -7.750 1.00 76.25 103 ARG A CA 1
ATOM 840 C C . ARG A 1 103 ? -11.314 12.994 -7.506 1.00 76.25 103 ARG A C 1
ATOM 842 O O . ARG A 1 103 ? -10.917 13.923 -8.204 1.00 76.25 103 ARG A O 1
ATOM 849 N N . LEU A 1 104 ? -10.603 12.453 -6.521 1.00 77.88 104 LEU A N 1
ATOM 850 C CA . LEU A 1 104 ? -9.241 12.863 -6.188 1.00 77.88 104 LEU A CA 1
ATOM 851 C C . LEU A 1 104 ? -8.236 12.392 -7.237 1.00 77.88 104 LEU A C 1
ATOM 853 O O . LEU A 1 104 ? -7.360 13.160 -7.624 1.00 77.88 104 LEU A O 1
ATOM 857 N N . PHE A 1 105 ? -8.381 11.151 -7.701 1.00 78.19 105 PHE A N 1
ATOM 858 C CA . PHE A 1 105 ? -7.393 10.489 -8.552 1.00 78.19 105 PHE A CA 1
ATOM 859 C C . PHE A 1 105 ? -7.827 10.351 -10.019 1.00 78.19 105 PHE A C 1
ATOM 861 O O . PHE A 1 105 ? -7.166 9.662 -10.787 1.00 78.19 105 PHE A O 1
ATOM 868 N N . ALA A 1 106 ? -8.907 11.020 -10.441 1.00 72.06 106 ALA A N 1
ATOM 869 C CA . ALA A 1 106 ? -9.241 11.136 -11.859 1.00 72.06 106 ALA A CA 1
ATOM 870 C C . ALA A 1 106 ? -8.367 12.186 -12.552 1.00 72.06 106 ALA A C 1
ATOM 872 O O . ALA A 1 106 ? -8.444 13.384 -12.263 1.00 72.06 106 ALA A O 1
ATOM 873 N N . VAL A 1 107 ? -7.576 11.726 -13.524 1.00 55.66 107 VAL A N 1
ATOM 874 C CA . VAL A 1 107 ? -6.637 12.556 -14.296 1.00 55.66 107 VAL A CA 1
ATOM 875 C C . VAL A 1 107 ? -7.356 13.492 -15.283 1.00 55.66 107 VAL A C 1
ATOM 877 O O . VAL A 1 107 ? -6.847 14.571 -15.584 1.00 55.66 107 VAL A O 1
ATOM 880 N N . HIS A 1 108 ? -8.576 13.164 -15.729 1.00 52.41 108 HIS A N 1
ATOM 881 C CA . HIS A 1 108 ? -9.346 14.005 -16.652 1.00 52.41 108 HIS A CA 1
ATOM 882 C C . HIS A 1 108 ? -10.555 14.689 -15.991 1.00 52.41 108 HIS A C 1
ATOM 884 O O . HIS A 1 108 ? -11.215 14.104 -15.129 1.00 52.41 108 HIS A O 1
ATOM 890 N N . PRO A 1 109 ? -10.877 15.948 -16.366 1.00 48.34 109 PRO A N 1
ATOM 891 C CA . PRO A 1 109 ? -12.165 16.533 -16.022 1.00 48.34 109 PRO A CA 1
ATOM 892 C C . PRO A 1 109 ? -13.256 15.640 -16.608 1.00 48.34 109 PRO A C 1
ATOM 894 O O . PRO A 1 109 ? -13.176 15.283 -17.779 1.00 48.34 109 PRO A O 1
ATOM 897 N N . PHE A 1 110 ? -14.225 15.277 -15.768 1.00 51.56 110 PHE A N 1
ATOM 898 C CA . PHE A 1 110 ? -15.404 14.500 -16.123 1.00 51.56 110 PHE A CA 1
ATOM 899 C C . PHE A 1 110 ? -15.865 14.826 -17.544 1.00 51.56 110 PHE A C 1
ATOM 901 O O . PHE A 1 110 ? -16.316 15.942 -17.812 1.00 51.56 110 PHE A O 1
ATOM 908 N N . GLN A 1 111 ? -15.773 13.858 -18.452 1.00 44.94 111 GLN A N 1
ATOM 909 C CA . GLN A 1 111 ? -16.745 13.823 -19.528 1.00 44.94 111 GLN A CA 1
ATOM 910 C C . GLN A 1 111 ? -18.067 13.497 -18.832 1.00 44.94 111 GLN A C 1
ATOM 912 O O . GLN A 1 111 ? -18.352 12.353 -18.492 1.00 44.94 111 GLN A O 1
ATOM 917 N N . ASN A 1 112 ? -18.809 14.545 -18.475 1.00 38.00 112 ASN A N 1
ATOM 918 C CA . ASN A 1 112 ? -20.201 14.419 -18.076 1.00 38.00 112 ASN A CA 1
ATOM 919 C C . ASN A 1 112 ? -20.909 13.696 -19.228 1.00 38.00 112 ASN A C 1
ATOM 921 O O . ASN A 1 112 ? -21.108 14.316 -20.270 1.00 38.00 112 ASN A O 1
ATOM 925 N N . GLY A 1 113 ? -21.241 12.413 -19.081 1.00 37.88 113 GLY A N 1
ATOM 926 C CA . GLY A 1 113 ? -22.057 11.741 -20.093 1.00 37.88 113 GLY A CA 1
ATOM 927 C C . GLY A 1 113 ? -21.852 10.252 -20.337 1.00 37.88 113 GLY A C 1
ATOM 928 O O . GLY A 1 113 ? -22.548 9.737 -21.200 1.00 37.88 113 GLY A O 1
ATOM 929 N N . GLU A 1 114 ? -20.994 9.528 -19.614 1.00 38.31 114 GLU A N 1
ATOM 930 C CA . GLU A 1 114 ? -21.128 8.065 -19.615 1.00 38.31 114 GLU A CA 1
ATOM 931 C C . GLU A 1 114 ? -22.126 7.659 -18.536 1.00 38.31 114 GLU A C 1
ATOM 933 O O . GLU A 1 114 ? -21.834 7.580 -17.342 1.00 38.31 114 GLU A O 1
ATOM 938 N N . THR A 1 115 ? -23.360 7.500 -19.003 1.00 37.12 115 THR A N 1
ATOM 939 C CA . THR A 1 115 ? -24.484 6.854 -18.342 1.00 37.12 115 THR A CA 1
ATOM 940 C C . THR A 1 115 ? -23.975 5.679 -17.517 1.00 37.12 115 THR A C 1
ATOM 942 O O . THR A 1 115 ? -23.478 4.692 -18.057 1.00 37.12 115 THR A O 1
ATOM 945 N N . ILE A 1 116 ? -24.094 5.787 -16.194 1.00 40.66 116 ILE A N 1
ATOM 946 C CA . ILE A 1 116 ? -23.900 4.665 -15.284 1.00 40.66 116 ILE A CA 1
ATOM 947 C C . ILE A 1 116 ? -25.032 3.685 -15.602 1.00 40.66 116 ILE A C 1
ATOM 949 O O . ILE A 1 116 ? -26.113 3.769 -15.024 1.00 40.66 116 ILE A O 1
ATOM 953 N N . ILE A 1 117 ? -24.813 2.778 -16.555 1.00 38.28 117 ILE A N 1
ATOM 954 C CA . ILE A 1 117 ? -25.627 1.575 -16.671 1.00 38.28 117 ILE A CA 1
ATOM 955 C C . ILE A 1 117 ? -25.258 0.749 -15.443 1.00 38.28 117 ILE A C 1
ATOM 957 O O . ILE A 1 117 ? -24.275 0.010 -15.428 1.00 38.28 117 ILE A O 1
ATOM 961 N N . GLN A 1 118 ? -26.016 0.954 -14.368 1.00 37.06 118 GLN A N 1
ATOM 962 C CA . GLN A 1 118 ? -26.039 0.050 -13.233 1.00 37.06 118 GLN A CA 1
ATOM 963 C C . GLN A 1 118 ? -26.525 -1.305 -13.755 1.00 37.06 118 GLN A C 1
ATOM 965 O O . GLN A 1 118 ? -27.724 -1.526 -13.896 1.00 37.06 118 GLN A O 1
ATOM 970 N N . LYS A 1 119 ? -25.603 -2.221 -14.056 1.00 35.22 119 LYS A N 1
ATOM 971 C CA . LYS A 1 119 ? -25.932 -3.645 -14.031 1.00 35.22 119 LYS A CA 1
ATOM 972 C C . LYS A 1 119 ? -25.895 -4.088 -12.575 1.00 35.22 119 LYS A C 1
ATOM 974 O O . LYS A 1 119 ? -24.846 -4.386 -12.014 1.00 35.22 119 LYS A O 1
ATOM 979 N N . THR A 1 120 ? -27.069 -4.066 -11.960 1.00 36.66 120 THR A N 1
ATOM 980 C CA . THR A 1 120 ? -27.424 -4.920 -10.831 1.00 36.66 120 THR A CA 1
ATOM 981 C C . THR A 1 120 ? -27.242 -6.376 -11.267 1.00 36.66 120 THR A C 1
ATOM 983 O O . THR A 1 120 ? -27.954 -6.861 -12.140 1.00 36.66 120 THR A O 1
ATOM 986 N N . GLY A 1 121 ? -26.243 -7.063 -10.713 1.00 32.81 121 GLY A N 1
ATOM 987 C CA . GLY A 1 121 ? -25.961 -8.456 -11.059 1.00 32.81 121 GLY A CA 1
ATOM 988 C C . GLY A 1 121 ? -24.691 -8.970 -10.395 1.00 32.81 121 GLY A C 1
ATOM 989 O O . GLY A 1 121 ? -23.598 -8.817 -10.919 1.00 32.81 121 GLY A O 1
ATOM 990 N N . SER A 1 122 ? -24.886 -9.544 -9.216 1.00 37.81 122 SER A N 1
ATOM 991 C CA . SER A 1 122 ? -24.002 -10.423 -8.447 1.00 37.81 122 SER A CA 1
ATOM 992 C C . SER A 1 122 ? -23.119 -11.370 -9.276 1.00 37.81 122 SER A C 1
ATOM 994 O O . SER A 1 122 ? -23.650 -12.199 -10.011 1.00 37.81 122 SER A O 1
ATOM 996 N N . ASN A 1 123 ? -21.797 -11.315 -9.096 1.00 34.88 123 ASN A N 1
ATOM 997 C CA . ASN A 1 123 ? -20.995 -12.330 -8.392 1.00 34.88 123 ASN A CA 1
ATOM 998 C C . ASN A 1 123 ? -19.497 -12.034 -8.538 1.00 34.88 123 ASN A C 1
ATOM 1000 O O . ASN A 1 123 ? -19.060 -11.415 -9.505 1.00 34.88 123 ASN A O 1
ATOM 1004 N N . ASP A 1 124 ? -18.754 -12.438 -7.513 1.00 43.12 124 ASP A N 1
ATOM 1005 C CA . ASP A 1 124 ? -17.305 -12.355 -7.402 1.00 43.12 124 ASP A CA 1
ATOM 1006 C C . ASP A 1 124 ? -16.560 -13.030 -8.572 1.00 43.12 124 ASP A C 1
ATOM 1008 O O . ASP A 1 124 ? -17.034 -13.999 -9.159 1.00 43.12 124 ASP A O 1
ATOM 1012 N N . ASP A 1 125 ? -15.359 -12.504 -8.827 1.00 39.59 125 ASP A N 1
ATOM 1013 C CA . ASP A 1 125 ? -14.253 -13.133 -9.557 1.00 39.59 125 ASP A CA 1
ATOM 1014 C C . ASP A 1 125 ? -14.449 -13.434 -11.055 1.00 39.59 125 ASP A C 1
ATOM 1016 O O . ASP A 1 125 ? -14.441 -14.585 -11.458 1.00 39.59 125 ASP A O 1
ATOM 1020 N N . ASP A 1 126 ? -14.537 -12.393 -11.895 1.00 39.00 126 ASP A N 1
ATOM 1021 C CA . ASP A 1 126 ? -13.849 -12.336 -13.206 1.00 39.00 126 ASP A CA 1
ATOM 1022 C C . ASP A 1 126 ? -14.129 -11.000 -13.925 1.00 39.00 126 ASP A C 1
ATOM 1024 O O . ASP A 1 126 ? -15.011 -10.874 -14.771 1.00 39.00 126 ASP A O 1
ATOM 1028 N N . ASP A 1 127 ? -13.347 -9.959 -13.617 1.00 38.19 127 ASP A N 1
ATOM 1029 C CA . ASP A 1 127 ? -13.378 -8.696 -14.374 1.00 38.19 127 ASP A CA 1
ATOM 1030 C C . ASP A 1 127 ? -12.425 -8.773 -15.582 1.00 38.19 127 ASP A C 1
ATOM 1032 O O . ASP A 1 127 ? -11.401 -8.083 -15.654 1.00 38.19 127 ASP A O 1
ATOM 1036 N N . GLN A 1 128 ? -12.768 -9.628 -16.550 1.00 43.91 128 GLN A N 1
ATOM 1037 C CA . GLN A 1 128 ? -12.347 -9.466 -17.941 1.00 43.91 128 GLN A CA 1
ATOM 1038 C C . GLN A 1 128 ? -13.471 -8.783 -18.722 1.00 43.91 128 GLN A C 1
ATOM 1040 O O . GLN A 1 128 ? -14.391 -9.425 -19.216 1.00 43.91 128 GLN A O 1
ATOM 1045 N N . HIS A 1 129 ? -13.363 -7.467 -18.903 1.00 35.72 129 HIS A N 1
ATOM 1046 C CA . HIS A 1 129 ? -14.020 -6.803 -20.023 1.00 35.72 129 HIS A CA 1
ATOM 1047 C C . HIS A 1 129 ? -13.076 -5.775 -20.642 1.00 35.72 129 HIS A C 1
ATOM 1049 O O . HIS A 1 129 ? -12.744 -4.744 -20.058 1.00 35.72 129 HIS A O 1
ATOM 1055 N N . MET A 1 130 ? -12.614 -6.109 -21.844 1.00 39.00 130 MET A N 1
ATOM 1056 C CA . MET A 1 130 ? -11.879 -5.220 -22.726 1.00 39.00 130 MET A CA 1
ATOM 1057 C C . MET A 1 130 ? -12.781 -4.127 -23.316 1.00 39.00 130 MET A C 1
ATOM 1059 O O . MET A 1 130 ? -13.929 -4.376 -23.678 1.00 39.00 130 MET A O 1
ATOM 1063 N N . SER A 1 131 ? -12.139 -2.979 -23.553 1.00 34.94 131 SER A N 1
ATOM 1064 C CA . SER A 1 131 ? -12.445 -1.953 -24.559 1.00 34.94 131 SER A CA 1
ATOM 1065 C C . SER A 1 131 ? -13.324 -0.762 -24.157 1.00 34.94 131 SER A C 1
ATOM 1067 O O . SER A 1 131 ? -14.450 -0.585 -24.605 1.00 34.94 131 SER A O 1
ATOM 1069 N N . SER A 1 132 ? -12.696 0.174 -23.447 1.00 38.44 132 SER A N 1
ATOM 1070 C CA . SER A 1 132 ? -12.447 1.494 -24.034 1.00 38.44 132 SER A CA 1
ATOM 1071 C C . SER A 1 132 ? -10.951 1.757 -23.878 1.00 38.44 132 SER A C 1
ATOM 1073 O O . SER A 1 132 ? -10.429 1.693 -22.767 1.00 38.44 132 SER A O 1
ATOM 1075 N N . ALA A 1 133 ? -10.234 1.992 -24.981 1.00 41.44 133 ALA A N 1
ATOM 1076 C CA . ALA A 1 133 ? -8.769 2.129 -24.997 1.00 41.44 133 ALA A CA 1
ATOM 1077 C C . ALA A 1 133 ? -8.232 3.296 -24.139 1.00 41.44 133 ALA A C 1
ATOM 1079 O O . ALA A 1 133 ? -7.025 3.424 -23.952 1.00 41.44 133 ALA A O 1
ATOM 1080 N N . TYR A 1 134 ? -9.127 4.119 -23.585 1.00 42.34 134 TYR A N 1
ATOM 1081 C CA . TYR A 1 134 ? -8.825 5.177 -22.628 1.00 42.34 134 TYR A CA 1
ATOM 1082 C C . TYR A 1 134 ? -9.882 5.280 -21.524 1.00 42.34 134 TYR A C 1
ATOM 1084 O O . TYR A 1 134 ? -10.048 6.356 -20.947 1.00 42.34 134 TYR A O 1
ATOM 1092 N N . ALA A 1 135 ? -10.593 4.191 -21.193 1.00 47.88 135 ALA A N 1
ATOM 1093 C CA . ALA A 1 135 ? -11.266 4.122 -19.902 1.00 47.88 135 ALA A CA 1
ATOM 1094 C C . ALA A 1 135 ? -10.163 4.197 -18.850 1.00 47.88 135 ALA A C 1
ATOM 1096 O O . ALA A 1 135 ? -9.507 3.208 -18.534 1.00 47.88 135 ALA A O 1
ATOM 1097 N N . SER A 1 136 ? -9.885 5.415 -18.385 1.00 54.81 136 SER A N 1
ATOM 1098 C CA . SER A 1 136 ? -8.916 5.668 -17.339 1.00 54.81 136 SER A CA 1
ATOM 1099 C C . SER A 1 136 ? -9.342 4.808 -16.162 1.00 54.81 136 SER A C 1
ATOM 1101 O O . SER A 1 136 ? -10.359 5.103 -15.525 1.00 54.81 136 SER A O 1
ATOM 1103 N N . HIS A 1 137 ? -8.616 3.719 -15.919 1.00 56.31 137 HIS A N 1
ATOM 1104 C CA . HIS A 1 137 ? -8.768 2.900 -14.731 1.00 56.31 137 HIS A CA 1
ATOM 1105 C C . HIS A 1 137 ? -8.338 3.767 -13.540 1.00 56.31 137 HIS A C 1
ATOM 1107 O O . HIS A 1 137 ? -7.232 3.658 -13.025 1.00 56.31 137 HIS A O 1
ATOM 1113 N N . ASN A 1 138 ? -9.216 4.691 -13.132 1.00 72.75 138 ASN A N 1
ATOM 1114 C CA . ASN A 1 138 ? -9.081 5.522 -11.940 1.00 72.75 138 ASN A CA 1
ATOM 1115 C C . ASN A 1 138 ? -9.491 4.668 -10.738 1.00 72.75 138 ASN A C 1
ATOM 1117 O O . ASN A 1 138 ? -10.442 4.976 -10.011 1.00 72.75 138 ASN A O 1
ATOM 1121 N N . ASP A 1 139 ? -8.821 3.532 -10.601 1.00 83.25 139 ASP A N 1
ATOM 1122 C CA . ASP A 1 139 ? -8.967 2.602 -9.502 1.00 83.25 139 ASP A CA 1
ATOM 1123 C C . ASP A 1 139 ? -7.664 2.530 -8.701 1.00 83.25 139 ASP A C 1
ATOM 1125 O O . ASP A 1 139 ? -6.692 3.245 -8.954 1.00 83.25 139 ASP A O 1
ATOM 1129 N N . TRP A 1 140 ? -7.662 1.694 -7.674 1.00 89.00 140 TRP A N 1
ATOM 1130 C CA . TRP A 1 140 ? -6.512 1.498 -6.804 1.00 89.00 140 TRP A CA 1
ATOM 1131 C C . TRP A 1 140 ? -5.338 0.789 -7.507 1.00 89.00 140 TRP A C 1
ATOM 1133 O O . TRP A 1 140 ? -4.222 0.842 -6.994 1.00 89.00 140 TRP A O 1
ATOM 1143 N N . ARG A 1 141 ? -5.540 0.136 -8.666 1.00 88.19 141 ARG A N 1
ATOM 1144 C CA . ARG A 1 141 ? -4.485 -0.626 -9.360 1.00 88.19 141 ARG A CA 1
ATOM 1145 C C . ARG A 1 141 ? -3.388 0.290 -9.890 1.00 88.19 141 ARG A C 1
ATOM 1147 O O . ARG A 1 141 ? -2.246 -0.140 -9.985 1.00 88.19 141 ARG A O 1
ATOM 1154 N N . GLN A 1 142 ? -3.701 1.560 -10.157 1.00 86.31 142 GLN A N 1
ATOM 1155 C CA . GLN A 1 142 ? -2.736 2.553 -10.644 1.00 86.31 142 GLN A CA 1
ATOM 1156 C C . GLN A 1 142 ? -1.544 2.795 -9.696 1.00 86.31 142 GLN A C 1
ATOM 1158 O O . GLN A 1 142 ? -0.515 3.306 -10.130 1.00 86.31 142 GLN A O 1
ATOM 1163 N N . PHE A 1 143 ? -1.661 2.435 -8.411 1.00 89.25 143 PHE A N 1
ATOM 1164 C CA . PHE A 1 143 ? -0.579 2.577 -7.428 1.00 89.25 143 PHE A CA 1
ATOM 1165 C C . PHE A 1 143 ? 0.377 1.377 -7.388 1.00 89.25 143 PHE A C 1
ATOM 1167 O O . PHE A 1 143 ? 1.380 1.431 -6.678 1.00 89.25 143 PHE A O 1
ATOM 1174 N N . PHE A 1 144 ? 0.088 0.305 -8.133 1.00 90.62 144 PHE A N 1
ATOM 1175 C CA . PHE A 1 144 ? 0.847 -0.942 -8.102 1.00 90.62 144 PHE A CA 1
ATOM 1176 C C . PHE A 1 144 ? 1.404 -1.277 -9.485 1.00 90.62 144 PHE A C 1
ATOM 1178 O O . PHE A 1 144 ? 0.665 -1.518 -10.440 1.00 90.62 144 PHE A O 1
ATOM 1185 N N . ILE A 1 145 ? 2.731 -1.339 -9.590 1.00 89.62 145 ILE A N 1
ATOM 1186 C CA . ILE A 1 145 ? 3.409 -1.759 -10.818 1.00 89.62 145 ILE A CA 1
ATOM 1187 C C . ILE A 1 145 ? 3.351 -3.285 -10.889 1.00 89.62 145 ILE A C 1
ATOM 1189 O O . ILE A 1 145 ? 4.065 -3.974 -10.170 1.00 89.62 145 ILE A O 1
ATOM 1193 N N . ARG A 1 146 ? 2.490 -3.810 -11.763 1.00 88.00 146 ARG A N 1
ATOM 1194 C CA . ARG A 1 146 ? 2.384 -5.256 -12.028 1.00 88.00 146 ARG A CA 1
ATOM 1195 C C . ARG A 1 146 ? 3.276 -5.723 -13.173 1.00 88.00 146 ARG A C 1
ATOM 1197 O O . ARG A 1 146 ? 3.616 -6.896 -13.248 1.00 88.00 146 ARG A O 1
ATOM 1204 N N . ILE A 1 147 ? 3.611 -4.812 -14.083 1.00 88.00 147 ILE A N 1
ATOM 1205 C CA . ILE A 1 147 ? 4.384 -5.093 -15.290 1.00 88.00 147 ILE A CA 1
ATOM 1206 C C . ILE A 1 147 ? 5.414 -3.982 -15.449 1.00 88.00 147 ILE A C 1
ATOM 1208 O O . ILE A 1 147 ? 5.070 -2.800 -15.426 1.00 88.00 147 ILE A O 1
ATOM 1212 N N . ILE A 1 148 ? 6.674 -4.366 -15.637 1.00 89.38 148 ILE A N 1
ATOM 1213 C CA . ILE A 1 148 ? 7.746 -3.436 -15.982 1.00 89.38 148 ILE A CA 1
ATOM 1214 C C . ILE A 1 148 ? 7.874 -3.431 -17.501 1.00 89.38 148 ILE A C 1
ATOM 1216 O O . ILE A 1 148 ? 8.271 -4.423 -18.111 1.00 89.38 148 ILE A O 1
ATOM 1220 N N . ALA A 1 149 ? 7.521 -2.307 -18.121 1.00 90.00 149 ALA A N 1
ATOM 1221 C CA . ALA A 1 149 ? 7.707 -2.130 -19.551 1.00 90.00 149 ALA A CA 1
ATOM 1222 C C . ALA A 1 149 ? 9.205 -2.017 -19.861 1.00 90.00 149 ALA A C 1
ATOM 1224 O O . ALA A 1 149 ? 9.881 -1.095 -19.402 1.00 90.00 149 ALA A O 1
ATOM 1225 N N . VAL A 1 150 ? 9.720 -2.954 -20.654 1.00 90.69 150 VAL A N 1
ATOM 1226 C CA . VAL A 1 150 ? 11.115 -2.947 -21.091 1.00 90.69 150 VAL A CA 1
ATOM 1227 C C . VAL A 1 150 ? 11.221 -2.164 -22.407 1.00 90.69 150 VAL A C 1
ATOM 1229 O O . VAL A 1 150 ? 10.570 -2.536 -23.386 1.00 90.69 150 VAL A O 1
ATOM 1232 N N . PRO A 1 151 ? 12.038 -1.095 -22.482 1.00 90.88 151 PRO A N 1
ATOM 1233 C CA . PRO A 1 151 ? 12.207 -0.326 -23.707 1.00 90.88 151 PRO A CA 1
ATOM 1234 C C . PRO A 1 151 ? 12.714 -1.194 -24.872 1.00 90.88 151 PRO A C 1
ATOM 1236 O O . PRO A 1 151 ? 13.520 -2.105 -24.659 1.00 90.88 151 PRO A O 1
ATOM 1239 N N . PRO A 1 152 ? 12.326 -0.908 -26.125 1.00 92.56 152 PRO A N 1
ATOM 1240 C CA . PRO A 1 152 ? 12.886 -1.588 -27.293 1.00 92.56 152 PRO A CA 1
ATOM 1241 C C . PRO A 1 152 ? 14.422 -1.515 -27.353 1.00 92.56 152 PRO A C 1
ATOM 1243 O O . PRO A 1 152 ? 15.014 -0.526 -26.921 1.00 92.56 152 PRO A O 1
ATOM 1246 N N . ASN A 1 153 ? 15.072 -2.518 -27.958 1.00 89.94 153 ASN A N 1
ATOM 1247 C CA . ASN A 1 153 ? 16.543 -2.622 -28.020 1.00 89.94 153 ASN A CA 1
ATOM 1248 C C . ASN A 1 153 ? 17.228 -1.388 -28.632 1.00 89.94 153 ASN A C 1
ATOM 1250 O O . ASN A 1 153 ? 18.328 -1.037 -28.218 1.00 89.94 153 ASN A O 1
ATOM 1254 N N . ARG A 1 154 ? 16.562 -0.674 -29.553 1.00 92.31 154 ARG A N 1
ATOM 1255 C CA . ARG A 1 154 ? 17.079 0.581 -30.132 1.00 92.31 154 ARG A CA 1
ATOM 1256 C C . ARG A 1 154 ? 17.332 1.686 -29.095 1.00 92.31 154 ARG A C 1
ATOM 1258 O O . ARG A 1 154 ? 18.145 2.564 -29.339 1.00 92.31 154 ARG A O 1
ATOM 1265 N N . TYR A 1 155 ? 16.645 1.636 -27.950 1.00 91.19 155 TYR A N 1
ATOM 1266 C CA . TYR A 1 155 ? 16.820 2.559 -26.821 1.00 91.19 155 TYR A CA 1
ATOM 1267 C C . TYR A 1 155 ? 17.709 1.987 -25.711 1.00 91.19 155 TYR A C 1
ATOM 1269 O O . TYR A 1 155 ? 17.944 2.650 -24.706 1.00 91.19 155 TYR A O 1
ATOM 1277 N N . ARG A 1 156 ? 18.203 0.759 -25.892 1.00 91.31 156 ARG A N 1
ATOM 1278 C CA . ARG A 1 156 ? 19.135 0.071 -24.994 1.00 91.31 156 ARG A CA 1
ATOM 1279 C C . ARG A 1 156 ? 20.347 -0.458 -25.770 1.00 91.31 156 ARG A C 1
ATOM 1281 O O . ARG A 1 156 ? 20.639 -1.654 -25.684 1.00 91.31 156 ARG A O 1
ATOM 1288 N N . PRO A 1 157 ? 21.029 0.386 -26.570 1.00 90.62 157 PRO A N 1
ATOM 1289 C CA . PRO A 1 157 ? 22.147 -0.076 -27.373 1.00 90.62 157 PRO A CA 1
ATOM 1290 C C . PRO A 1 157 ? 23.314 -0.526 -26.477 1.00 90.62 157 PRO A C 1
ATOM 1292 O O . PRO A 1 157 ? 23.471 -0.018 -25.361 1.00 90.62 157 PRO A O 1
ATOM 1295 N N . PRO A 1 158 ? 24.138 -1.480 -26.939 1.00 90.12 158 PRO A N 1
ATOM 1296 C CA . PRO A 1 158 ? 25.384 -1.813 -26.265 1.00 90.12 158 PRO A CA 1
ATOM 1297 C C . PRO A 1 158 ? 26.360 -0.628 -26.302 1.0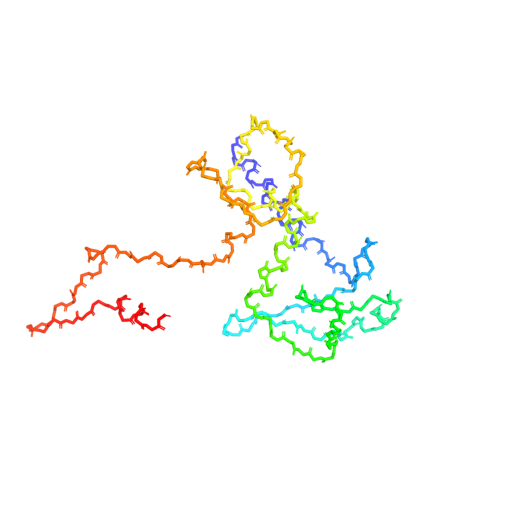0 90.12 158 PRO A C 1
ATOM 1299 O O . PRO A 1 158 ? 26.355 0.178 -27.231 1.00 90.12 158 PRO A O 1
ATOM 1302 N N . ASN A 1 159 ? 27.217 -0.545 -25.289 1.00 89.69 159 ASN A N 1
ATOM 1303 C CA . ASN A 1 159 ? 28.251 0.477 -25.176 1.00 89.69 159 ASN A CA 1
ATOM 1304 C C . ASN A 1 159 ? 29.548 -0.023 -25.825 1.00 89.69 159 ASN A C 1
ATOM 1306 O O . ASN A 1 159 ? 30.046 -1.095 -25.471 1.00 89.69 159 ASN A O 1
ATOM 1310 N N . PHE A 1 160 ? 30.122 0.774 -26.725 1.00 89.88 160 PHE A N 1
ATOM 1311 C CA . PHE A 1 160 ? 31.373 0.462 -27.418 1.00 89.88 160 PHE A CA 1
ATOM 1312 C C . PHE A 1 160 ? 32.511 1.329 -26.869 1.00 89.88 160 PHE A C 1
ATOM 1314 O O . PHE A 1 160 ? 32.443 2.554 -26.934 1.00 89.88 160 PHE A O 1
ATOM 1321 N N . LEU A 1 161 ? 33.5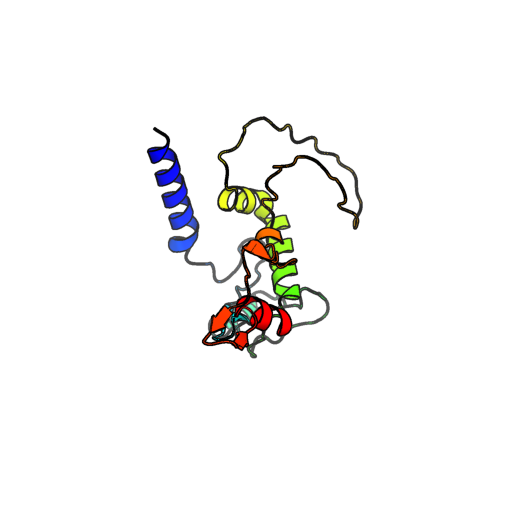58 0.701 -26.329 1.00 88.44 161 LEU A N 1
ATOM 1322 C CA . LEU A 1 161 ? 34.737 1.373 -25.768 1.00 88.44 161 LEU A CA 1
ATOM 1323 C C . LEU A 1 161 ? 36.006 0.670 -26.256 1.00 88.44 161 LEU A C 1
ATOM 1325 O O . LEU A 1 161 ? 36.251 -0.469 -25.866 1.00 88.44 161 LEU A O 1
ATOM 1329 N N . ALA A 1 162 ? 36.800 1.343 -27.097 1.00 79.25 162 ALA A N 1
ATOM 1330 C CA . ALA A 1 162 ? 38.128 0.901 -27.551 1.00 79.25 162 ALA A CA 1
ATOM 1331 C C . ALA A 1 162 ? 38.206 -0.606 -27.908 1.00 79.25 162 ALA A C 1
ATOM 1333 O O . ALA A 1 162 ? 39.001 -1.351 -27.339 1.00 79.25 162 ALA A O 1
ATOM 1334 N N . ASN A 1 163 ? 37.346 -1.057 -28.831 1.00 88.38 163 ASN A N 1
ATOM 1335 C CA . ASN A 1 163 ? 37.201 -2.449 -29.304 1.00 88.38 163 ASN A CA 1
ATOM 1336 C C . ASN A 1 163 ? 36.546 -3.445 -28.331 1.00 88.38 163 ASN A C 1
ATOM 1338 O O . ASN A 1 163 ? 36.480 -4.637 -28.626 1.00 88.38 163 ASN A O 1
ATOM 1342 N N . ARG A 1 164 ? 36.009 -2.989 -27.196 1.00 86.19 164 ARG A N 1
ATOM 1343 C CA . ARG A 1 164 ? 35.187 -3.810 -26.298 1.00 86.19 164 ARG A CA 1
ATOM 1344 C C . ARG A 1 164 ? 33.715 -3.445 -26.435 1.00 86.19 164 ARG A C 1
ATOM 1346 O O . ARG A 1 164 ? 33.355 -2.268 -26.430 1.00 86.19 164 ARG A O 1
ATOM 1353 N N . VAL A 1 165 ? 32.867 -4.469 -26.510 1.00 89.88 165 VAL A N 1
ATOM 1354 C CA . VAL A 1 165 ? 31.409 -4.328 -26.443 1.00 89.88 165 VAL A CA 1
ATOM 1355 C C . VAL A 1 165 ? 30.977 -4.633 -25.019 1.00 89.88 165 VAL A C 1
ATOM 1357 O O . VAL A 1 165 ? 31.288 -5.692 -24.478 1.00 89.88 165 VAL A O 1
ATOM 1360 N N . THR A 1 166 ? 30.269 -3.698 -24.399 1.00 88.88 166 THR A N 1
ATOM 1361 C CA . THR A 1 166 ? 29.721 -3.867 -23.054 1.00 88.88 166 THR A CA 1
ATOM 1362 C C . THR A 1 166 ? 28.207 -3.742 -23.087 1.00 88.88 166 THR A C 1
ATOM 1364 O O . THR A 1 166 ? 27.634 -2.964 -23.849 1.00 88.88 166 THR A O 1
ATOM 1367 N N . GLU A 1 167 ? 27.536 -4.553 -22.274 1.00 88.31 167 GLU A N 1
ATOM 1368 C CA . GLU A 1 167 ? 26.079 -4.544 -22.188 1.00 88.31 167 GLU A CA 1
ATOM 1369 C C . GLU A 1 167 ? 25.550 -3.195 -21.668 1.00 88.31 167 GLU A C 1
ATOM 1371 O O . GLU A 1 167 ? 26.143 -2.586 -20.771 1.00 88.31 167 GLU A O 1
ATOM 1376 N N . CYS A 1 168 ? 24.401 -2.766 -22.202 1.00 89.88 168 CYS A N 1
ATOM 1377 C CA . CYS A 1 168 ? 23.674 -1.591 -21.731 1.00 89.88 168 CYS A CA 1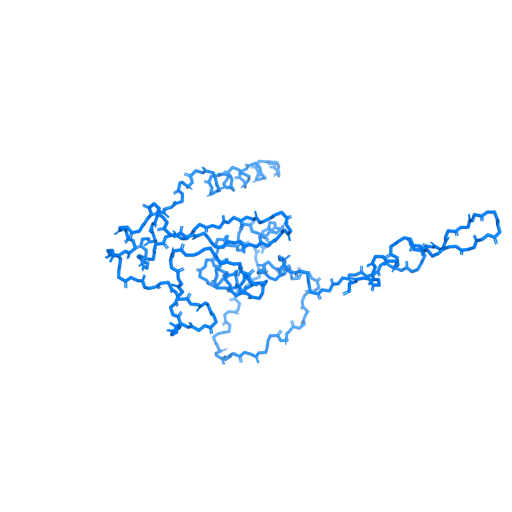
ATOM 1378 C C . CYS A 1 168 ? 23.376 -1.688 -20.223 1.00 89.88 168 CYS A C 1
ATOM 1380 O O . CYS A 1 168 ? 22.901 -2.717 -19.738 1.00 89.88 168 CYS A O 1
ATOM 1382 N N . ALA A 1 169 ? 23.591 -0.600 -19.477 1.00 89.31 169 ALA A N 1
ATOM 1383 C CA . ALA A 1 169 ? 23.376 -0.570 -18.028 1.00 89.31 169 ALA A CA 1
ATOM 1384 C C . ALA A 1 169 ? 21.936 -0.945 -17.624 1.00 89.31 169 ALA A C 1
ATOM 1386 O O . ALA A 1 169 ? 21.747 -1.653 -16.639 1.00 89.31 169 ALA A O 1
ATOM 1387 N N . GLN A 1 170 ? 20.934 -0.554 -18.420 1.00 89.31 170 GLN A N 1
ATOM 1388 C CA . GLN A 1 170 ? 19.529 -0.892 -18.156 1.00 89.31 170 GLN A CA 1
ATOM 1389 C C . GLN A 1 170 ? 19.276 -2.406 -18.190 1.00 89.31 170 GLN A C 1
ATOM 1391 O O . GLN A 1 170 ? 18.527 -2.922 -17.367 1.00 89.31 170 GLN A O 1
ATOM 1396 N N . ASN A 1 171 ? 19.943 -3.141 -19.086 1.00 89.69 171 ASN A N 1
ATOM 1397 C CA . ASN A 1 171 ? 19.794 -4.597 -19.166 1.00 89.69 171 ASN A CA 1
ATOM 1398 C C . ASN A 1 171 ? 20.354 -5.283 -17.922 1.00 89.69 171 ASN A C 1
ATOM 1400 O O . ASN A 1 171 ? 19.774 -6.256 -17.451 1.00 89.69 171 ASN A O 1
ATOM 1404 N N . LYS A 1 172 ? 21.450 -4.751 -17.367 1.00 87.88 172 LYS A N 1
ATOM 1405 C CA . LYS A 1 172 ? 22.006 -5.247 -16.105 1.00 87.88 172 LYS A CA 1
ATOM 1406 C C . LYS A 1 172 ? 21.014 -5.067 -14.959 1.00 87.88 172 LYS A C 1
ATOM 1408 O O . LYS A 1 172 ? 20.846 -5.985 -14.171 1.00 87.88 172 LYS A O 1
ATOM 1413 N N . SER A 1 173 ? 20.324 -3.926 -14.897 1.00 89.44 173 SER A N 1
ATOM 1414 C CA . SER A 1 173 ? 19.279 -3.691 -13.895 1.00 89.44 173 SER A CA 1
ATOM 1415 C C . SER A 1 173 ? 18.096 -4.647 -14.051 1.00 89.44 173 SER A C 1
ATOM 1417 O O . SER A 1 173 ? 17.656 -5.195 -13.051 1.00 89.44 173 SER A O 1
ATOM 1419 N N . TYR A 1 174 ? 17.618 -4.902 -15.276 1.00 89.19 174 TYR A N 1
ATOM 1420 C CA . TYR A 1 174 ? 16.497 -5.829 -15.500 1.00 89.19 174 TYR A CA 1
ATOM 1421 C C . TYR A 1 174 ? 16.805 -7.277 -15.126 1.00 89.19 174 TYR A C 1
ATOM 1423 O O . TYR A 1 174 ? 15.897 -7.987 -14.727 1.00 89.19 174 TYR A O 1
ATOM 1431 N N . LYS A 1 175 ? 18.062 -7.720 -15.234 1.00 88.00 175 LYS A N 1
ATOM 1432 C CA . LYS A 1 175 ? 18.461 -9.078 -14.826 1.00 88.00 175 LYS A CA 1
ATOM 1433 C C . LYS A 1 175 ? 18.367 -9.317 -13.317 1.00 88.00 175 LYS A C 1
ATOM 1435 O O . LYS A 1 175 ? 18.331 -10.468 -12.902 1.00 88.00 175 LYS A O 1
ATOM 1440 N N . ASN A 1 176 ? 18.383 -8.249 -12.520 1.00 83.94 176 ASN A N 1
ATOM 1441 C CA . ASN A 1 176 ? 18.348 -8.318 -11.059 1.00 83.94 176 ASN A CA 1
ATOM 1442 C C . ASN A 1 176 ? 16.927 -8.168 -10.488 1.00 83.94 176 ASN A C 1
ATOM 1444 O O . ASN A 1 176 ? 16.780 -8.101 -9.268 1.00 83.94 176 ASN A O 1
ATOM 1448 N N . ILE A 1 177 ? 15.918 -8.046 -11.355 1.00 83.81 177 ILE A N 1
ATOM 1449 C CA . ILE A 1 177 ? 14.495 -7.945 -11.011 1.00 83.81 177 ILE A CA 1
ATOM 1450 C C . ILE A 1 177 ? 13.840 -9.283 -11.333 1.00 83.81 177 ILE A C 1
ATOM 1452 O O . ILE A 1 177 ? 13.078 -9.768 -10.471 1.00 83.81 177 ILE A O 1
#

Secondary structure (DSSP, 8-state):
-HHHHHHHHHHHHHIIIIIS---SB-TTT-PBPPPEEE-TTS-EEEPP--TTHHHHHHH-PPPEETTEEEEEPPSSS-EEEPHHHHHHHHHHHHHHSHHHHHHHH-SS---TT-----------S-------TT----SGGGGS----PPPPGGGSPPEEETTEEE--HHHHHHHT-

pLDDT: mean 78.74, std 18.91, range [32.81, 95.19]

Foldseek 3Di:
DVVVVVVVLVVVVCCVVPVPPDDQADPPLRDGDWDWDQDPVRWIKTAACPVCPVSRVVSPDFDAQLVDRVHGDDNHDIDTDDPVSVLSVQQVCCVVVVVVQLSSQPPDDDPPDPPPPPPPDDDDDDPDDDDDPPPPCSGSCVVDDPDDDDDPVVVFDWDDDPNDTHGGPVVVVVVVD

Organism: NCBI:txid933848